Protein AF-A0AAE1LIA2-F1 (afdb_monomer_lite)

Foldseek 3Di:
DDDPPPCPVVLVVVVVVVVVLLVVLQVLLVVCQVVVVVVVCCVVVVVVVVLVVCLVPVPCLVVSVVVVVVCLVPPQVVLLVVLVVQLVVLVVLLVPLVPDPLVVDDPVVNVSSVVSNVVSPDPGRGNQYPPLGGRHVVSSVVVVVVVVVVSVVSVVVSVD

Sequence (160 aa):
MASTHKYGGSLEKWALPQSKLIAASLLMRNLFYYELPQVLISTIIVPLFAMEDVVVNGSQADRFSLTIVIWIIIGLIPVCEYGESMVGQRRGLQTAMYFGPWLEEPVRMQRGRLCFALASYGKRGYLSGPILGVFCRRTLGNIVLQWFKFLQALLNIQER

Secondary structure (DSSP, 8-state):
---TTTTHHHHHHHHHHHHHHHHHHHHHHHHHHHHHHHHHHHHHHHHHHHHHHHHHHSSSHHHHHHHHHHHIIIIIHHHHHHHHHHHHHHHHHHHHHHTS-TTTS-HHHHHHHHHHHHHHHSS-SS-EETTTEE-SHHHHHHHHHHHHHHHHHHHHHHT-

Structure (mmCIF, N/CA/C/O backbone):
data_AF-A0AAE1LIA2-F1
#
_entry.id   AF-A0AAE1LIA2-F1
#
loop_
_atom_site.group_PDB
_atom_site.id
_atom_site.type_symbol
_atom_site.label_atom_id
_atom_site.label_alt_id
_atom_site.label_comp_id
_atom_site.label_asym_id
_atom_site.label_entity_id
_atom_site.label_seq_id
_atom_site.pdbx_PDB_ins_code
_atom_site.Cartn_x
_atom_site.Cartn_y
_atom_site.Cartn_z
_atom_site.occupancy
_atom_site.B_iso_or_equiv
_atom_site.auth_seq_id
_atom_site.auth_comp_id
_atom_site.auth_asym_id
_atom_site.auth_atom_id
_atom_site.pdbx_PDB_model_num
ATOM 1 N N . MET A 1 1 ? 23.613 -1.456 -42.687 1.00 48.12 1 MET A N 1
ATOM 2 C CA . MET A 1 1 ? 22.926 -0.372 -41.947 1.00 48.12 1 MET A CA 1
ATOM 3 C C . MET A 1 1 ? 21.440 -0.375 -42.305 1.00 48.12 1 MET A C 1
ATOM 5 O O . MET A 1 1 ? 21.045 0.352 -43.200 1.00 48.12 1 MET A O 1
ATOM 9 N N . ALA A 1 2 ? 20.624 -1.229 -41.679 1.00 48.00 2 ALA A N 1
ATOM 10 C CA . ALA A 1 2 ? 19.164 -1.228 -41.859 1.00 48.00 2 ALA A CA 1
ATOM 11 C C . ALA A 1 2 ? 18.492 -2.120 -40.796 1.00 48.00 2 ALA A C 1
ATOM 13 O O . ALA A 1 2 ? 18.321 -3.309 -41.029 1.00 48.00 2 ALA A O 1
ATOM 14 N N . SER A 1 3 ? 18.132 -1.583 -39.621 1.00 45.19 3 SER A N 1
ATOM 15 C CA . SER A 1 3 ? 17.123 -2.226 -38.741 1.00 45.19 3 SER A CA 1
ATOM 16 C C . SER A 1 3 ? 16.562 -1.341 -37.611 1.00 45.19 3 SER A C 1
ATOM 18 O O . SER A 1 3 ? 15.818 -1.824 -36.761 1.00 45.19 3 SER A O 1
ATOM 20 N N . THR A 1 4 ? 16.839 -0.035 -37.576 1.00 50.72 4 THR A N 1
ATOM 21 C CA . THR A 1 4 ? 16.405 0.831 -36.459 1.00 50.72 4 THR A CA 1
ATOM 22 C C . THR A 1 4 ? 14.904 1.151 -36.454 1.00 50.72 4 THR A C 1
ATOM 24 O O . THR A 1 4 ? 14.380 1.583 -35.428 1.00 50.72 4 THR A O 1
ATOM 27 N N . HIS A 1 5 ? 14.176 0.893 -37.547 1.00 48.88 5 HIS A N 1
ATOM 28 C CA . HIS A 1 5 ? 12.755 1.249 -37.662 1.00 48.88 5 HIS A CA 1
ATOM 29 C C . HIS A 1 5 ? 11.769 0.255 -37.024 1.00 48.88 5 HIS A C 1
ATOM 31 O O . HIS A 1 5 ? 10.652 0.652 -36.703 1.00 48.88 5 HIS A O 1
ATOM 37 N N . LYS A 1 6 ? 12.145 -1.011 -36.780 1.00 51.75 6 LYS A N 1
ATOM 38 C CA . LYS A 1 6 ? 11.203 -2.011 -36.227 1.00 51.75 6 LYS A CA 1
ATOM 39 C C . LYS A 1 6 ? 10.963 -1.886 -34.717 1.00 51.75 6 LYS A C 1
ATOM 41 O O . LYS A 1 6 ? 9.928 -2.330 -34.230 1.00 51.75 6 LYS A O 1
ATOM 46 N N . TYR A 1 7 ? 11.875 -1.256 -33.979 1.00 50.62 7 TYR A N 1
ATOM 47 C CA . TYR A 1 7 ? 11.830 -1.232 -32.511 1.00 50.62 7 TYR A CA 1
ATOM 48 C C . TYR A 1 7 ? 11.165 0.018 -31.915 1.00 50.62 7 TYR A C 1
ATOM 50 O O . TYR A 1 7 ? 10.705 -0.025 -30.773 1.00 50.62 7 TYR A O 1
ATOM 58 N N . GLY A 1 8 ? 11.053 1.115 -32.678 1.00 51.19 8 GLY A N 1
ATOM 59 C CA . GLY A 1 8 ? 10.431 2.364 -32.210 1.00 51.19 8 GLY A CA 1
ATOM 60 C C . GLY A 1 8 ? 8.969 2.188 -31.786 1.00 51.19 8 GLY A C 1
ATOM 61 O O . GLY A 1 8 ? 8.568 2.680 -30.735 1.00 51.19 8 GLY A O 1
ATOM 62 N N . GLY A 1 9 ? 8.211 1.378 -32.531 1.00 58.25 9 GLY A N 1
ATOM 63 C CA . GLY A 1 9 ? 6.798 1.124 -32.243 1.00 58.25 9 GLY A CA 1
ATOM 64 C C . GLY A 1 9 ? 6.536 0.230 -31.028 1.00 58.25 9 GLY A C 1
ATOM 65 O O . GLY A 1 9 ? 5.401 0.166 -30.576 1.00 58.25 9 GLY A O 1
ATOM 66 N N . SER A 1 10 ? 7.537 -0.474 -30.486 1.00 68.25 10 SER A N 1
ATOM 67 C CA . SER A 1 10 ? 7.349 -1.296 -29.280 1.00 68.25 10 SER A CA 1
ATOM 68 C C . SER A 1 10 ? 7.348 -0.428 -28.023 1.00 68.25 10 SER A C 1
ATOM 70 O O . SER A 1 10 ? 6.469 -0.546 -27.179 1.00 68.25 10 SER A O 1
ATOM 72 N N . LEU A 1 11 ? 8.284 0.516 -27.919 1.00 69.19 11 LEU A N 1
ATOM 73 C CA . LEU A 1 11 ? 8.470 1.303 -26.700 1.00 69.19 11 LEU A CA 1
ATOM 74 C C . LEU A 1 11 ? 7.349 2.331 -26.490 1.00 69.19 11 LEU A C 1
ATOM 76 O O . LEU A 1 11 ? 6.874 2.509 -25.371 1.00 69.19 11 LEU A O 1
ATOM 80 N N . GLU A 1 12 ? 6.866 2.943 -27.572 1.00 71.56 12 GLU A N 1
ATOM 81 C CA . GLU A 1 12 ? 5.716 3.858 -27.544 1.00 71.56 12 GLU A CA 1
ATOM 82 C C . GLU A 1 12 ? 4.419 3.149 -27.126 1.00 71.56 12 GLU A C 1
ATOM 84 O O . GLU A 1 12 ? 3.618 3.721 -26.382 1.00 71.56 12 GLU A O 1
ATOM 89 N N . LYS A 1 13 ? 4.251 1.872 -27.505 1.00 80.19 13 LYS A N 1
ATOM 90 C CA . LYS A 1 13 ? 3.110 1.047 -27.073 1.00 80.19 13 LYS A CA 1
ATOM 91 C C . LYS A 1 13 ? 3.076 0.828 -25.561 1.00 80.19 13 LYS A C 1
ATOM 93 O O . LYS A 1 13 ? 1.987 0.746 -25.006 1.00 80.19 13 LYS A O 1
ATOM 98 N N . TRP A 1 14 ? 4.231 0.762 -24.897 1.00 75.50 14 TRP A N 1
ATOM 99 C CA . TRP A 1 14 ? 4.321 0.564 -23.442 1.00 75.50 14 TRP A CA 1
ATOM 100 C C . TRP A 1 14 ? 4.394 1.875 -22.654 1.00 75.50 14 TRP A C 1
ATOM 102 O O . TRP A 1 14 ? 3.940 1.937 -21.510 1.00 75.50 14 TRP A O 1
ATOM 112 N N . ALA A 1 15 ? 4.885 2.950 -23.275 1.00 77.75 15 ALA A N 1
ATOM 113 C CA . ALA A 1 15 ? 4.980 4.261 -22.644 1.00 77.75 15 ALA A CA 1
ATOM 114 C C . ALA A 1 15 ? 3.607 4.847 -22.284 1.00 77.75 15 ALA A C 1
ATOM 116 O O . ALA A 1 15 ? 3.445 5.390 -21.190 1.00 77.75 15 ALA A O 1
ATOM 117 N N . LEU A 1 16 ? 2.613 4.716 -23.170 1.00 82.19 16 LEU A N 1
ATOM 118 C CA . LEU A 1 16 ? 1.278 5.283 -22.957 1.00 82.19 16 LEU A CA 1
ATOM 119 C C . LEU A 1 16 ? 0.497 4.587 -21.816 1.00 82.19 16 LEU A C 1
ATOM 121 O O . LEU A 1 16 ? -0.051 5.288 -20.964 1.00 82.19 16 LEU A O 1
ATOM 125 N N . PRO A 1 17 ? 0.441 3.243 -21.720 1.00 81.50 17 PRO A N 1
ATOM 126 C CA . PRO A 1 17 ? -0.148 2.574 -20.560 1.00 81.50 17 PRO A CA 1
ATOM 127 C C . PRO A 1 17 ? 0.579 2.906 -19.258 1.00 81.50 17 PRO A C 1
ATOM 129 O O . PRO A 1 17 ? -0.065 3.153 -18.241 1.00 81.50 17 PRO A O 1
ATOM 132 N N . GLN A 1 18 ? 1.913 2.960 -19.281 1.00 78.56 18 GLN A N 1
ATOM 133 C CA . GLN A 1 18 ? 2.693 3.223 -18.078 1.00 78.56 18 GLN A CA 1
ATOM 134 C C . GLN A 1 18 ? 2.516 4.659 -17.573 1.00 78.56 18 GLN A C 1
ATOM 136 O O . GLN A 1 18 ? 2.396 4.864 -16.366 1.00 78.56 18 GLN A O 1
ATOM 141 N N . SER A 1 19 ? 2.425 5.649 -18.466 1.00 80.38 19 SER A N 1
ATOM 142 C CA . SER A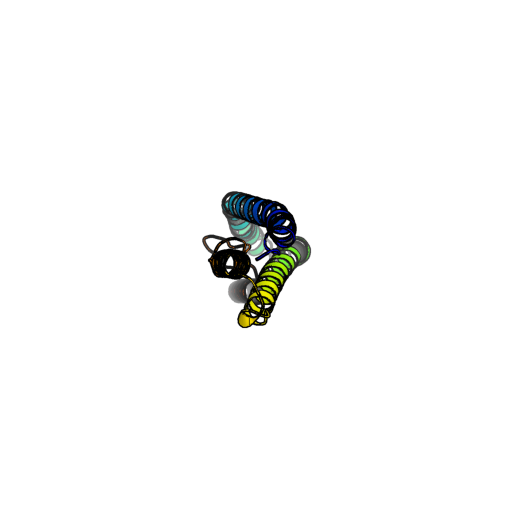 1 19 ? 2.128 7.030 -18.076 1.00 80.38 19 SER A CA 1
ATOM 143 C C . SER A 1 19 ? 0.723 7.163 -17.482 1.00 80.38 19 SER A C 1
ATOM 145 O O . SER A 1 19 ? 0.570 7.794 -16.435 1.00 80.38 19 SER A O 1
ATOM 147 N N . LYS A 1 20 ? -0.284 6.496 -18.069 1.00 82.81 20 LYS A N 1
ATOM 148 C CA . LYS A 1 20 ? -1.648 6.429 -17.517 1.00 82.81 20 LYS A CA 1
ATOM 149 C C . LYS A 1 20 ? -1.677 5.771 -16.140 1.00 82.81 20 LYS A C 1
ATOM 151 O O . LYS A 1 20 ? -2.327 6.288 -15.239 1.00 82.81 20 LYS A O 1
ATOM 156 N N . LEU A 1 21 ? -0.949 4.671 -15.954 1.00 77.81 21 LEU A N 1
ATOM 157 C CA . LEU A 1 21 ? -0.891 3.953 -14.680 1.00 77.81 21 LEU A CA 1
ATOM 158 C C . LEU A 1 21 ? -0.193 4.790 -13.601 1.00 77.81 21 LEU A C 1
ATOM 160 O O . LEU A 1 21 ? -0.667 4.865 -12.470 1.00 77.81 21 LEU A O 1
ATOM 164 N N . ILE A 1 22 ? 0.883 5.498 -13.958 1.00 78.56 22 ILE A N 1
ATOM 165 C CA . ILE A 1 22 ? 1.541 6.455 -13.062 1.00 78.56 22 ILE A CA 1
ATOM 166 C C . ILE A 1 22 ? 0.575 7.585 -12.690 1.00 78.56 22 ILE A C 1
ATOM 168 O O . ILE A 1 22 ? 0.423 7.868 -11.502 1.00 78.56 22 ILE A O 1
ATOM 172 N N . ALA A 1 23 ? -0.111 8.189 -13.662 1.00 81.31 23 ALA A N 1
ATOM 173 C CA . ALA A 1 23 ? -1.076 9.258 -13.419 1.00 81.31 23 ALA A CA 1
ATOM 174 C C . ALA A 1 23 ? -2.235 8.795 -12.520 1.00 81.31 23 ALA A C 1
ATOM 176 O O . ALA A 1 23 ? -2.531 9.452 -11.525 1.00 81.31 23 ALA A O 1
ATOM 177 N N . ALA A 1 24 ? -2.822 7.628 -12.799 1.00 80.00 24 ALA A N 1
ATOM 178 C CA . ALA A 1 24 ? -3.877 7.032 -11.982 1.00 80.00 24 ALA A CA 1
ATOM 179 C C . ALA A 1 24 ? -3.396 6.744 -10.553 1.00 80.00 24 ALA A C 1
ATOM 181 O O . ALA A 1 24 ? -4.095 7.042 -9.591 1.00 80.00 24 ALA A O 1
ATOM 182 N N . SER A 1 25 ? -2.172 6.236 -10.399 1.00 76.62 25 SER A N 1
ATOM 183 C CA . SER A 1 25 ? -1.594 5.961 -9.082 1.00 76.62 25 SER A CA 1
ATOM 184 C C . SER A 1 25 ? -1.320 7.237 -8.274 1.00 76.62 25 SER A C 1
ATOM 186 O O . SER A 1 25 ? -1.475 7.242 -7.055 1.00 76.62 25 SER A O 1
ATOM 188 N N . LEU A 1 26 ? -0.952 8.337 -8.941 1.00 79.50 26 LEU A N 1
ATOM 189 C CA . LEU A 1 26 ? -0.798 9.647 -8.308 1.00 79.50 26 LEU A CA 1
ATOM 190 C C . LEU A 1 26 ? -2.154 10.227 -7.904 1.00 79.50 26 LEU A C 1
ATOM 192 O O . LEU A 1 26 ? -2.274 10.765 -6.808 1.00 79.50 26 LEU A O 1
ATOM 196 N N . LEU A 1 27 ? -3.170 10.074 -8.755 1.00 82.44 27 LEU A N 1
ATOM 197 C CA . LEU A 1 27 ? -4.532 10.509 -8.466 1.00 82.44 27 LEU A CA 1
ATOM 198 C C . LEU A 1 27 ? -5.102 9.733 -7.273 1.00 82.44 27 LEU A C 1
ATOM 200 O O . LEU A 1 27 ? -5.540 10.355 -6.312 1.00 82.44 27 LEU A O 1
ATOM 204 N N . MET A 1 28 ? -5.001 8.399 -7.273 1.00 76.19 28 MET A N 1
ATOM 205 C CA . MET A 1 28 ? -5.382 7.566 -6.126 1.00 76.19 28 MET A CA 1
ATOM 206 C C . MET A 1 28 ? -4.637 7.978 -4.863 1.00 76.19 28 MET A C 1
ATOM 208 O O . MET A 1 28 ? -5.259 8.140 -3.821 1.00 76.19 28 MET A O 1
ATOM 212 N N . ARG A 1 29 ? -3.320 8.202 -4.939 1.00 76.25 29 ARG A N 1
ATOM 213 C CA . ARG A 1 29 ? -2.550 8.669 -3.783 1.00 76.25 29 ARG A CA 1
ATOM 214 C C . ARG A 1 29 ? -3.073 10.005 -3.256 1.00 76.25 29 ARG A C 1
ATOM 216 O O . ARG A 1 29 ? -3.158 10.165 -2.046 1.00 76.25 29 ARG A O 1
ATOM 223 N N . ASN A 1 30 ? -3.407 10.946 -4.135 1.00 79.81 30 ASN A N 1
ATOM 224 C CA . ASN A 1 30 ? -3.936 12.248 -3.736 1.00 79.81 30 ASN A CA 1
ATOM 225 C C . ASN A 1 30 ? -5.337 12.125 -3.129 1.00 79.81 30 ASN A C 1
ATOM 227 O O . ASN A 1 30 ? -5.576 12.714 -2.084 1.00 79.81 30 ASN A O 1
ATOM 231 N N . LEU A 1 31 ? -6.227 11.319 -3.715 1.00 78.94 31 LEU A N 1
ATOM 232 C CA . LEU A 1 31 ? -7.539 11.031 -3.127 1.00 78.94 31 LEU A CA 1
ATOM 233 C C . LEU A 1 31 ? -7.384 10.425 -1.735 1.00 78.94 31 LEU A C 1
ATOM 235 O O . LEU A 1 31 ? -7.920 10.956 -0.772 1.00 78.94 31 LEU A O 1
ATOM 239 N N . PHE A 1 32 ? -6.555 9.390 -1.599 1.00 74.31 32 PHE A N 1
ATOM 240 C CA . PHE A 1 32 ? -6.264 8.808 -0.295 1.00 74.31 32 PHE A CA 1
ATOM 241 C C . PHE A 1 32 ? -5.635 9.813 0.661 1.00 74.31 32 PHE A C 1
ATOM 243 O O . PHE A 1 32 ? -5.899 9.719 1.844 1.00 74.31 32 PHE A O 1
ATOM 250 N N . TYR A 1 33 ? -4.839 10.775 0.195 1.00 75.19 33 TYR A N 1
ATOM 251 C CA . TYR A 1 33 ? -4.262 11.814 1.047 1.00 75.19 33 TYR A CA 1
ATOM 252 C C . TYR A 1 33 ? -5.325 12.746 1.650 1.00 75.19 33 TYR A C 1
ATOM 254 O O . TYR A 1 33 ? -5.172 13.151 2.799 1.00 75.19 33 TYR A O 1
ATOM 262 N N . TYR A 1 34 ? -6.385 13.069 0.903 1.00 76.88 34 TYR A N 1
ATOM 263 C CA . TYR A 1 34 ? -7.484 13.921 1.377 1.00 76.88 34 TYR A CA 1
ATOM 264 C C . TYR A 1 34 ? -8.530 13.156 2.191 1.00 76.88 34 TYR A C 1
ATOM 266 O O . TYR A 1 34 ? -9.013 13.671 3.196 1.00 76.88 34 TYR A O 1
ATOM 274 N N . GLU A 1 35 ? -8.826 11.917 1.804 1.00 74.06 35 GLU A N 1
ATOM 275 C CA . GLU A 1 35 ? -9.841 11.081 2.455 1.00 74.06 35 GLU A CA 1
ATOM 276 C C . GLU A 1 35 ? -9.306 10.400 3.727 1.00 74.06 35 GLU A C 1
ATOM 278 O O . GLU A 1 35 ? -10.052 10.168 4.677 1.00 74.06 35 GLU A O 1
ATOM 283 N N . LEU A 1 36 ? -7.995 10.114 3.808 1.00 72.19 36 LEU A N 1
ATOM 284 C CA . LEU A 1 36 ? -7.393 9.479 4.991 1.00 72.19 36 LEU A CA 1
ATOM 285 C C . LEU A 1 36 ? -7.610 10.248 6.284 1.00 72.19 36 LEU A C 1
ATOM 287 O O . LEU A 1 36 ? -7.919 9.599 7.274 1.00 72.19 36 LEU A O 1
ATOM 291 N N . PRO A 1 37 ? -7.393 11.573 6.337 1.00 70.62 37 PRO A N 1
ATOM 292 C CA . PRO A 1 37 ? -7.661 12.347 7.535 1.00 70.62 37 PRO A CA 1
ATOM 293 C C . PRO A 1 37 ? -9.110 12.205 7.987 1.00 70.62 37 PRO A C 1
ATOM 295 O O . PRO A 1 37 ? -9.331 11.972 9.165 1.00 70.62 37 PRO A O 1
ATOM 298 N N . GLN A 1 38 ? -10.084 12.264 7.075 1.00 71.50 38 GLN A N 1
ATOM 299 C CA . GLN A 1 38 ? -11.496 12.070 7.416 1.00 71.50 38 GLN A CA 1
ATOM 300 C C . GLN A 1 38 ? -11.767 10.664 7.947 1.00 71.50 38 GLN A C 1
ATOM 302 O O . GLN A 1 38 ? -12.413 10.511 8.982 1.00 71.50 38 GLN A O 1
ATOM 307 N N . VAL A 1 39 ? -11.208 9.647 7.294 1.00 67.94 39 VAL A N 1
ATOM 308 C CA . VAL A 1 39 ? -11.298 8.260 7.750 1.00 67.94 39 VAL A CA 1
ATOM 309 C C . VAL A 1 39 ? -10.648 8.095 9.126 1.00 67.94 39 VAL A C 1
ATOM 311 O O . VAL A 1 39 ? -11.281 7.564 10.030 1.00 67.94 39 VAL A O 1
ATOM 314 N N . LEU A 1 40 ? -9.439 8.618 9.330 1.00 68.56 40 LEU A N 1
ATOM 315 C CA . LEU A 1 40 ? -8.710 8.545 10.597 1.00 68.56 40 LEU A CA 1
ATOM 316 C C . LEU A 1 40 ? -9.445 9.271 11.721 1.00 68.56 40 LEU A C 1
ATOM 318 O O . LEU A 1 40 ? -9.588 8.729 12.814 1.00 68.56 40 LEU A O 1
ATOM 322 N N . ILE A 1 41 ? -9.948 10.471 11.438 1.00 70.31 41 ILE A N 1
ATOM 323 C CA . ILE A 1 41 ? -10.764 11.253 12.359 1.00 70.31 41 ILE A CA 1
ATOM 324 C C . ILE A 1 41 ? -12.012 10.457 12.722 1.00 70.31 41 ILE A C 1
ATOM 326 O O . ILE A 1 41 ? -12.280 10.296 13.905 1.00 70.31 41 ILE A O 1
ATOM 330 N N . SER A 1 42 ? -12.722 9.870 11.755 1.00 68.44 42 SER A N 1
ATOM 331 C CA . SER A 1 42 ? -13.879 9.022 12.056 1.00 68.44 42 SER A CA 1
ATOM 332 C C . SER A 1 42 ? -13.492 7.801 12.902 1.00 68.44 42 SER A C 1
ATOM 334 O O . SER A 1 42 ? -14.171 7.499 13.874 1.00 68.44 42 SER A O 1
ATOM 336 N N . THR A 1 43 ? -12.342 7.172 12.645 1.00 64.88 43 THR A N 1
ATOM 337 C CA . THR A 1 43 ? -11.845 6.039 13.442 1.00 64.88 43 THR A CA 1
ATOM 338 C C . THR A 1 43 ? -11.261 6.422 14.798 1.00 64.88 43 THR A C 1
ATOM 340 O O . THR A 1 43 ? -10.941 5.525 15.558 1.00 64.88 43 THR A O 1
ATOM 343 N N . ILE A 1 44 ? -11.086 7.704 15.124 1.00 66.38 44 ILE A N 1
ATOM 344 C CA . ILE A 1 44 ? -10.660 8.154 16.462 1.00 66.38 44 ILE A CA 1
ATOM 345 C C . ILE A 1 44 ? -11.864 8.705 17.220 1.00 66.38 44 ILE A C 1
ATOM 347 O O . ILE A 1 44 ? -12.118 8.318 18.356 1.00 66.38 44 ILE A O 1
ATOM 351 N N . ILE A 1 45 ? -12.631 9.574 16.565 1.00 68.12 45 ILE A N 1
ATOM 352 C CA . ILE A 1 45 ? -13.791 10.257 17.127 1.00 68.12 45 ILE A CA 1
ATOM 353 C C . ILE A 1 45 ? -14.926 9.273 17.418 1.00 68.12 45 ILE A C 1
ATOM 355 O O . ILE A 1 45 ? -15.500 9.342 18.499 1.00 68.12 45 ILE A O 1
ATOM 359 N N . VAL A 1 46 ? -15.232 8.336 16.510 1.00 67.94 46 VAL A N 1
ATOM 360 C CA . VAL A 1 46 ? -16.290 7.339 16.756 1.00 67.94 46 VAL A CA 1
ATOM 361 C C . VAL A 1 46 ? -15.932 6.453 17.955 1.00 67.94 46 VAL A C 1
ATOM 363 O O . VAL A 1 46 ? -16.787 6.289 18.819 1.00 67.94 46 VAL A O 1
ATOM 366 N N . PRO A 1 47 ? -14.685 5.960 18.102 1.00 66.38 47 PRO A N 1
ATOM 367 C CA . PRO A 1 47 ? -14.249 5.327 19.343 1.00 66.38 47 PRO A CA 1
ATOM 368 C C . PRO A 1 47 ? -14.301 6.181 20.588 1.00 66.38 47 PRO A C 1
ATOM 370 O O . PRO A 1 47 ? -14.659 5.655 21.630 1.00 66.38 47 PRO A O 1
ATOM 373 N N . LEU A 1 48 ? -13.943 7.459 20.503 1.00 67.00 48 LEU A N 1
ATOM 374 C CA . LEU A 1 48 ? -13.986 8.366 21.647 1.00 67.00 48 LEU A CA 1
ATOM 375 C C . LEU A 1 48 ? -15.420 8.592 22.136 1.00 67.00 48 LEU A C 1
ATOM 377 O O . LEU A 1 48 ? -15.666 8.459 23.330 1.00 67.00 48 LEU A O 1
ATOM 381 N N . PHE A 1 49 ? -16.363 8.849 21.225 1.00 66.81 49 PHE A N 1
ATOM 382 C CA . PHE A 1 49 ? -17.782 8.970 21.571 1.00 66.81 49 PHE A CA 1
ATOM 383 C C . PHE A 1 49 ? -18.373 7.645 22.053 1.00 66.81 49 PHE A C 1
ATOM 385 O O . PHE A 1 49 ? -19.116 7.615 23.026 1.00 66.81 49 PHE A O 1
ATOM 392 N N . ALA A 1 50 ? -17.997 6.527 21.433 1.00 64.00 50 ALA A N 1
ATOM 393 C CA . ALA A 1 50 ? -18.417 5.219 21.918 1.00 64.00 50 ALA A CA 1
ATOM 394 C C . ALA A 1 50 ? -17.808 4.883 23.288 1.00 64.00 50 ALA A C 1
ATOM 396 O O . ALA A 1 50 ? -18.428 4.157 24.055 1.00 64.00 50 ALA A O 1
ATOM 397 N N . MET A 1 51 ? -16.620 5.399 23.621 1.00 65.19 51 MET A N 1
ATOM 398 C CA . MET A 1 51 ? -16.005 5.194 24.933 1.00 65.19 51 MET A CA 1
ATOM 399 C C . MET A 1 51 ? -16.847 5.827 26.043 1.00 65.19 51 MET A C 1
ATOM 401 O O . MET A 1 51 ? -17.002 5.214 27.092 1.00 65.19 51 MET A O 1
ATOM 405 N N . GLU A 1 52 ? -17.422 7.008 25.801 1.00 65.88 52 GLU A N 1
ATOM 406 C CA . GLU A 1 52 ? -18.362 7.654 26.723 1.00 65.88 52 GLU A CA 1
ATOM 407 C C . GLU A 1 52 ? -19.570 6.744 26.988 1.00 65.88 52 GLU A C 1
ATOM 409 O O . GLU A 1 52 ? -19.867 6.423 28.138 1.00 65.88 52 GLU A O 1
ATOM 414 N N . ASP A 1 53 ? -20.185 6.212 25.929 1.00 64.12 53 ASP A N 1
ATOM 415 C CA . ASP A 1 53 ? -21.317 5.286 26.048 1.00 64.12 53 ASP A CA 1
ATOM 416 C C . ASP A 1 53 ? -20.945 3.955 26.719 1.00 64.12 53 ASP A C 1
ATOM 418 O O . ASP A 1 53 ? -21.742 3.389 27.470 1.00 64.12 53 ASP A O 1
ATOM 422 N N . VAL A 1 54 ? -19.744 3.430 26.467 1.00 64.44 54 VAL A N 1
ATOM 423 C CA . VAL A 1 54 ? -19.264 2.168 27.048 1.00 64.44 54 VAL A CA 1
ATOM 424 C C . VAL A 1 54 ? -18.933 2.325 28.529 1.00 64.44 54 VAL A C 1
ATOM 426 O O . VAL A 1 54 ? -19.322 1.467 29.319 1.00 64.44 54 VAL A O 1
ATOM 429 N N . VAL A 1 55 ? -18.269 3.416 28.917 1.00 65.88 55 VAL A N 1
ATOM 430 C CA . VAL A 1 55 ? -17.955 3.716 30.321 1.00 65.88 55 VAL A CA 1
ATOM 431 C C . VAL A 1 55 ? -19.237 3.946 31.122 1.00 65.88 55 VAL A C 1
ATOM 433 O O . VAL A 1 55 ? -19.323 3.512 32.267 1.00 65.88 55 VAL A O 1
ATOM 436 N N . VAL A 1 56 ? -20.253 4.573 30.521 1.00 67.25 56 VAL A N 1
ATOM 437 C CA . VAL A 1 56 ? -21.523 4.859 31.202 1.00 67.25 56 VAL A CA 1
ATOM 438 C C . VAL A 1 56 ? -22.454 3.640 31.248 1.00 67.25 56 VAL A C 1
ATOM 440 O O . VAL A 1 56 ? -23.104 3.424 32.269 1.00 67.25 56 VAL A O 1
ATOM 443 N N . ASN A 1 57 ? -22.532 2.826 30.186 1.00 66.75 57 ASN A N 1
ATOM 444 C CA . ASN A 1 57 ? -23.553 1.771 30.070 1.00 66.75 57 ASN A CA 1
ATOM 445 C C . ASN A 1 57 ? -23.038 0.323 30.102 1.00 66.75 57 ASN A C 1
ATOM 447 O O . ASN A 1 57 ? -23.878 -0.580 30.115 1.00 66.75 57 ASN A O 1
ATOM 451 N N . GLY A 1 58 ? -21.719 0.076 30.099 1.00 62.22 58 GLY A N 1
ATOM 452 C CA . GLY A 1 58 ? -21.033 -1.217 30.321 1.00 62.22 58 GLY A CA 1
ATOM 453 C C . GLY A 1 58 ? -21.315 -2.363 29.328 1.00 62.22 58 GLY A C 1
ATOM 454 O O . GLY A 1 58 ? -20.442 -3.174 29.047 1.00 62.22 58 GLY A O 1
ATOM 455 N N . SER A 1 59 ? -22.516 -2.423 28.754 1.00 63.72 59 SER A N 1
ATOM 456 C CA . SER A 1 59 ? -23.057 -3.483 27.894 1.00 63.72 59 SER A CA 1
ATOM 457 C C . SER A 1 59 ? -22.910 -3.194 26.396 1.00 63.72 59 SER A C 1
ATOM 459 O O . SER A 1 59 ? -23.198 -4.048 25.561 1.00 63.72 59 SER A O 1
ATOM 461 N N . GLN A 1 60 ? -22.465 -1.989 26.029 1.00 67.69 60 GLN A N 1
ATOM 462 C CA . GLN A 1 60 ? -22.346 -1.556 24.630 1.00 67.69 60 GLN A CA 1
ATOM 463 C C . GLN A 1 60 ? -20.948 -1.806 24.032 1.00 67.69 60 GLN A C 1
ATOM 465 O O . GLN A 1 60 ? -20.769 -1.654 22.821 1.00 67.69 60 GLN A O 1
ATOM 470 N N . ALA A 1 61 ? -19.973 -2.243 24.843 1.00 67.44 61 ALA A N 1
ATOM 471 C CA . ALA A 1 61 ? -18.593 -2.496 24.409 1.00 67.44 61 ALA A CA 1
ATOM 472 C C . ALA A 1 61 ? -18.519 -3.540 23.283 1.00 67.44 61 ALA A C 1
ATOM 474 O O . ALA A 1 61 ? -17.793 -3.364 22.299 1.00 67.44 61 ALA A O 1
ATOM 475 N N . ASP A 1 62 ? -19.342 -4.585 23.380 1.00 71.19 62 ASP A N 1
ATOM 476 C CA . ASP A 1 62 ? -19.395 -5.663 22.394 1.00 71.19 62 ASP A CA 1
ATOM 477 C C . ASP A 1 62 ? -19.873 -5.161 21.028 1.00 71.19 62 ASP A C 1
ATOM 479 O O . ASP A 1 62 ? -19.244 -5.433 20.006 1.00 71.19 62 ASP A O 1
ATOM 483 N N . ARG A 1 63 ? -20.940 -4.353 20.989 1.00 73.50 63 ARG A N 1
ATOM 484 C CA . ARG A 1 63 ? -21.474 -3.787 19.734 1.00 73.50 63 ARG A CA 1
ATOM 485 C C . ARG A 1 63 ? -20.468 -2.869 19.054 1.00 73.50 63 ARG A C 1
ATOM 487 O O . ARG A 1 63 ? -20.325 -2.879 17.829 1.00 73.50 63 ARG A O 1
ATOM 494 N N . PHE A 1 64 ? -19.763 -2.091 19.859 1.00 72.69 64 PHE A N 1
ATOM 495 C CA . PHE A 1 64 ? -18.730 -1.193 19.389 1.00 72.69 64 PHE A CA 1
ATOM 496 C C . PHE A 1 64 ? -17.538 -1.954 18.789 1.00 72.69 64 PHE A C 1
ATOM 498 O O . PHE A 1 64 ? -17.139 -1.680 17.653 1.00 72.69 64 PHE A O 1
ATOM 505 N N . SER A 1 65 ? -17.027 -2.969 19.496 1.00 73.88 65 SER A N 1
ATOM 506 C CA . SER A 1 65 ? -15.936 -3.808 18.989 1.00 73.88 65 SER A CA 1
ATOM 507 C C . SER A 1 65 ? -16.317 -4.522 17.686 1.00 73.88 65 SER A C 1
ATOM 509 O O . SER A 1 65 ? -15.540 -4.496 16.730 1.00 73.88 65 SER A O 1
ATOM 511 N N . LEU A 1 66 ? -17.542 -5.056 17.591 1.00 79.94 66 LEU A N 1
ATOM 512 C CA . LEU A 1 66 ? -18.065 -5.686 16.378 1.00 79.94 66 LEU A CA 1
ATOM 513 C C . LEU A 1 66 ? -18.108 -4.713 15.198 1.00 79.94 66 LEU A C 1
ATOM 515 O O . LEU A 1 66 ? -17.673 -5.058 14.100 1.00 79.94 66 LEU A O 1
ATOM 519 N N . THR A 1 67 ? -18.577 -3.484 15.419 1.00 79.56 67 THR A N 1
ATOM 520 C CA . THR A 1 67 ? -18.681 -2.472 14.356 1.00 79.56 67 THR A CA 1
ATOM 521 C C . THR A 1 67 ? -17.307 -2.123 13.781 1.00 79.56 67 THR A C 1
ATOM 523 O O . THR A 1 67 ? -17.138 -2.041 12.563 1.00 79.56 67 THR A O 1
ATOM 526 N N . ILE A 1 68 ? -16.295 -1.982 14.638 1.00 77.56 68 ILE A N 1
ATOM 527 C CA . ILE A 1 68 ? -14.929 -1.671 14.198 1.00 77.56 68 ILE A CA 1
ATOM 528 C C . ILE A 1 68 ? -14.278 -2.855 13.500 1.00 77.56 68 ILE A C 1
ATOM 530 O O . ILE A 1 68 ? -13.605 -2.667 12.489 1.00 77.56 68 ILE A O 1
ATOM 534 N N . VAL A 1 69 ? -14.505 -4.077 13.982 1.00 81.06 69 VAL A N 1
ATOM 535 C CA . VAL A 1 69 ? -14.024 -5.287 13.307 1.00 81.06 69 VAL A CA 1
ATOM 536 C C . VAL A 1 69 ? -14.599 -5.376 11.893 1.00 81.06 69 VAL A C 1
ATOM 538 O O . VAL A 1 69 ? -13.843 -5.587 10.946 1.00 81.06 69 VAL A O 1
ATOM 541 N N . ILE A 1 70 ? -15.903 -5.137 11.723 1.00 82.94 70 ILE A N 1
ATOM 542 C CA . ILE A 1 70 ? -16.549 -5.098 10.402 1.00 82.94 70 ILE A CA 1
ATOM 543 C C . ILE A 1 70 ? -15.899 -4.027 9.519 1.00 82.94 70 ILE A C 1
ATOM 545 O O . ILE A 1 70 ? -15.580 -4.294 8.360 1.00 82.94 70 ILE A O 1
ATOM 549 N N . TRP A 1 71 ? -15.642 -2.837 10.064 1.00 81.62 71 TRP A N 1
ATOM 550 C CA . TRP A 1 71 ? -15.005 -1.748 9.325 1.00 81.62 71 TRP A CA 1
ATOM 551 C C . TRP A 1 71 ? -13.567 -2.079 8.895 1.00 81.62 71 TRP A C 1
ATOM 553 O O . TRP A 1 71 ? -13.190 -1.835 7.748 1.00 81.62 71 TRP A O 1
ATOM 563 N N . ILE A 1 72 ? -12.772 -2.697 9.774 1.00 81.94 72 ILE A N 1
ATOM 564 C CA . ILE A 1 72 ? -11.418 -3.163 9.449 1.00 81.94 72 ILE A CA 1
ATOM 565 C C . ILE A 1 72 ? -11.478 -4.207 8.329 1.00 81.94 72 ILE A C 1
ATOM 567 O O . ILE A 1 72 ? -10.719 -4.101 7.365 1.00 81.94 72 ILE A O 1
ATOM 571 N N . ILE A 1 73 ? -12.388 -5.182 8.427 1.00 83.69 73 ILE A N 1
ATOM 572 C CA . ILE A 1 73 ? -12.509 -6.272 7.452 1.00 83.69 73 ILE A CA 1
ATOM 573 C C . ILE A 1 73 ? -12.946 -5.753 6.080 1.00 83.69 73 ILE A C 1
ATOM 575 O O . ILE A 1 73 ? -12.338 -6.104 5.072 1.00 83.69 73 ILE A O 1
ATOM 579 N N . ILE A 1 74 ? -13.981 -4.915 6.031 1.00 84.81 74 ILE A N 1
ATOM 580 C CA . ILE A 1 74 ? -14.575 -4.460 4.767 1.00 84.81 74 ILE A CA 1
ATOM 581 C C . ILE A 1 74 ? -13.779 -3.305 4.153 1.00 84.81 74 ILE A C 1
ATOM 583 O O . ILE A 1 74 ? -13.636 -3.238 2.936 1.00 84.81 74 ILE A O 1
ATOM 587 N N . GLY A 1 75 ? -13.265 -2.387 4.971 1.00 81.81 75 GLY A N 1
ATOM 588 C CA . GLY A 1 75 ? -12.579 -1.188 4.497 1.00 81.81 75 GLY A CA 1
ATOM 589 C C . GLY A 1 75 ? -11.070 -1.371 4.384 1.00 81.81 75 GLY A C 1
ATOM 590 O O . GLY A 1 75 ? -10.483 -1.169 3.322 1.00 81.81 75 GLY A O 1
ATOM 591 N N . LEU A 1 76 ? -10.420 -1.745 5.486 1.00 81.75 76 LEU A N 1
ATOM 592 C CA . LEU A 1 76 ? -8.964 -1.653 5.597 1.00 81.75 76 LEU A CA 1
ATOM 593 C C . LEU A 1 76 ? -8.231 -2.832 4.941 1.00 81.75 76 LEU A C 1
ATOM 595 O O . LEU A 1 76 ? -7.228 -2.612 4.260 1.00 81.75 76 LEU A O 1
ATOM 599 N N . ILE A 1 77 ? -8.728 -4.065 5.105 1.00 87.38 77 ILE A N 1
ATOM 600 C CA . ILE A 1 77 ? -8.120 -5.263 4.499 1.00 87.38 77 ILE A CA 1
ATOM 601 C C . ILE A 1 77 ? -7.960 -5.120 2.979 1.00 87.38 77 ILE A C 1
ATOM 603 O O . ILE A 1 77 ? -6.817 -5.208 2.519 1.00 87.38 77 ILE A O 1
ATOM 607 N N . PRO A 1 78 ? -9.019 -4.856 2.182 1.00 88.62 78 PRO A N 1
ATOM 608 C CA . PRO A 1 78 ? -8.869 -4.803 0.731 1.00 88.62 78 PRO A CA 1
ATOM 609 C C . PRO A 1 78 ? -7.916 -3.689 0.299 1.00 88.62 78 PRO A C 1
ATOM 611 O O . PRO A 1 78 ? -7.086 -3.904 -0.580 1.00 88.62 78 PRO A O 1
ATOM 614 N N . VAL A 1 79 ? -7.952 -2.522 0.951 1.00 85.38 79 VAL A N 1
ATOM 615 C CA . VAL A 1 79 ? -7.025 -1.416 0.653 1.00 85.38 79 VAL A CA 1
ATOM 616 C C . VAL A 1 79 ? -5.571 -1.838 0.877 1.00 85.38 79 VAL A C 1
ATOM 618 O O . VAL A 1 79 ? -4.706 -1.550 0.045 1.00 85.38 79 VAL A O 1
ATOM 621 N N . CYS A 1 80 ? -5.288 -2.549 1.970 1.00 87.19 80 CYS A N 1
ATOM 622 C CA . CYS A 1 80 ? -3.952 -3.061 2.249 1.00 87.19 80 CYS A CA 1
ATOM 623 C C . CYS A 1 80 ? -3.518 -4.163 1.272 1.00 87.19 80 CYS A C 1
ATOM 625 O O . CYS A 1 80 ? -2.350 -4.175 0.878 1.00 87.19 80 CYS A O 1
ATOM 627 N N . GLU A 1 81 ? -4.422 -5.048 0.846 1.00 89.69 81 GLU A N 1
ATOM 628 C CA . GLU A 1 81 ? -4.121 -6.077 -0.159 1.00 89.69 81 GLU A CA 1
ATOM 629 C C . GLU A 1 81 ? -3.847 -5.477 -1.541 1.00 89.69 81 GLU A C 1
ATOM 631 O O . GLU A 1 81 ? -2.865 -5.842 -2.193 1.00 89.69 81 GLU A O 1
ATOM 636 N N . TYR A 1 82 ? -4.651 -4.500 -1.970 1.00 87.00 82 TYR A N 1
ATOM 637 C CA . TYR A 1 82 ? -4.402 -3.757 -3.205 1.00 87.00 82 TYR A CA 1
ATOM 638 C C . TYR A 1 82 ? -3.073 -3.002 -3.143 1.00 87.00 82 TYR A C 1
ATOM 640 O O . TYR A 1 82 ? -2.289 -3.065 -4.092 1.00 87.00 82 TYR A O 1
ATOM 648 N N . GLY A 1 83 ? -2.780 -2.340 -2.020 1.00 85.38 83 GLY A N 1
ATOM 649 C CA . GLY A 1 83 ? -1.503 -1.662 -1.800 1.00 85.38 83 GLY A CA 1
ATOM 650 C C . GLY A 1 83 ? -0.308 -2.604 -1.942 1.00 85.38 83 GLY A C 1
ATOM 651 O O . GLY A 1 83 ? 0.655 -2.287 -2.643 1.00 85.38 83 GLY A O 1
ATOM 652 N N . GLU A 1 84 ? -0.394 -3.796 -1.355 1.00 89.06 84 GLU A N 1
ATOM 653 C CA . GLU A 1 84 ? 0.654 -4.812 -1.439 1.00 89.06 84 GLU A CA 1
ATOM 654 C C . GLU A 1 84 ? 0.804 -5.396 -2.846 1.00 89.06 84 GLU A C 1
ATOM 656 O O . GLU A 1 84 ? 1.926 -5.519 -3.341 1.00 89.06 84 GLU A O 1
ATOM 661 N N . SER A 1 85 ? -0.307 -5.670 -3.532 1.00 88.25 85 SER A N 1
ATOM 662 C CA . SER A 1 85 ? -0.298 -6.114 -4.927 1.00 88.25 85 SER A CA 1
ATOM 663 C C . SER A 1 85 ? 0.377 -5.082 -5.838 1.00 88.25 85 SER A C 1
ATOM 665 O O . SER A 1 85 ? 1.257 -5.431 -6.625 1.00 88.25 85 SER A O 1
ATOM 667 N N . MET A 1 86 ? 0.072 -3.787 -5.677 1.00 84.62 86 MET A N 1
ATOM 668 C CA . MET A 1 86 ? 0.727 -2.712 -6.437 1.00 84.62 86 MET A CA 1
ATOM 669 C C . MET A 1 86 ? 2.241 -2.659 -6.191 1.00 84.62 86 MET A C 1
ATOM 671 O O . MET A 1 86 ? 3.018 -2.482 -7.136 1.00 84.62 86 MET A O 1
ATOM 675 N N . VAL A 1 87 ? 2.677 -2.839 -4.938 1.00 85.62 87 VAL A N 1
ATOM 676 C CA . VAL A 1 87 ? 4.105 -2.936 -4.589 1.00 85.62 87 VAL A CA 1
ATOM 677 C C . VAL A 1 87 ? 4.741 -4.151 -5.270 1.00 85.62 87 VAL A C 1
ATOM 679 O O . VAL A 1 87 ? 5.818 -4.028 -5.859 1.00 85.62 87 VAL A O 1
ATOM 682 N N . GLY A 1 88 ? 4.079 -5.308 -5.215 1.00 87.62 88 GLY A N 1
ATOM 683 C CA . GLY A 1 88 ? 4.539 -6.556 -5.821 1.00 87.62 88 GLY A CA 1
ATOM 684 C C . GLY A 1 88 ? 4.710 -6.443 -7.335 1.00 87.62 88 GLY A C 1
ATOM 685 O O . GLY A 1 88 ? 5.788 -6.733 -7.850 1.00 87.62 88 GLY A O 1
ATOM 686 N N . GLN A 1 89 ? 3.698 -5.931 -8.039 1.00 85.88 89 GLN A N 1
ATOM 687 C CA . GLN A 1 89 ? 3.740 -5.742 -9.493 1.00 85.88 89 GLN A CA 1
ATOM 688 C C . GLN A 1 89 ? 4.847 -4.772 -9.920 1.00 85.88 89 GLN A C 1
ATOM 690 O O . GLN A 1 89 ? 5.541 -5.010 -10.907 1.00 85.88 89 GLN A O 1
ATOM 695 N N . ARG A 1 90 ? 5.081 -3.698 -9.154 1.00 82.69 90 ARG A N 1
ATOM 696 C CA . ARG A 1 90 ? 6.192 -2.768 -9.413 1.00 82.69 90 ARG A CA 1
ATOM 697 C C . ARG A 1 90 ? 7.557 -3.417 -9.253 1.00 82.69 90 ARG A C 1
ATOM 699 O O . ARG A 1 90 ? 8.416 -3.220 -10.109 1.00 82.69 90 ARG A O 1
ATOM 706 N N . ARG A 1 91 ? 7.756 -4.186 -8.181 1.00 85.81 91 ARG A N 1
ATOM 707 C CA . ARG A 1 91 ? 8.999 -4.941 -7.978 1.00 85.81 91 ARG A CA 1
ATOM 708 C C . ARG A 1 91 ? 9.199 -5.956 -9.098 1.00 85.81 91 ARG A C 1
ATOM 710 O O . ARG A 1 91 ? 10.285 -6.013 -9.654 1.00 85.81 91 ARG A O 1
ATOM 717 N N . GLY A 1 92 ? 8.142 -6.668 -9.489 1.00 87.62 92 GLY A N 1
ATOM 718 C CA . GLY A 1 92 ? 8.163 -7.586 -10.627 1.00 87.62 92 GLY A CA 1
ATOM 719 C C . GLY A 1 92 ? 8.571 -6.895 -11.928 1.00 87.62 92 GLY A C 1
ATOM 720 O O . GLY A 1 92 ? 9.460 -7.380 -12.624 1.00 87.62 92 GLY A O 1
ATOM 721 N N . LEU A 1 93 ? 8.002 -5.719 -12.217 1.00 84.88 93 LEU A N 1
ATOM 722 C CA . LEU A 1 93 ? 8.391 -4.906 -13.370 1.00 84.88 93 LEU A CA 1
ATOM 723 C C . LEU A 1 93 ? 9.867 -4.506 -13.299 1.00 84.88 93 LEU A C 1
ATOM 725 O O . LEU A 1 93 ? 10.585 -4.647 -14.282 1.00 84.88 93 LEU A O 1
ATOM 729 N N . GLN A 1 94 ? 10.341 -4.040 -12.145 1.00 85.31 94 GLN A N 1
ATOM 730 C CA . GLN A 1 94 ? 11.740 -3.666 -11.954 1.00 85.31 94 GLN A CA 1
ATOM 731 C C . GLN A 1 94 ? 12.682 -4.855 -12.192 1.00 85.31 94 GLN A C 1
ATOM 733 O O . GLN A 1 94 ? 13.678 -4.722 -12.903 1.00 85.31 94 GLN A O 1
ATOM 738 N N . THR A 1 95 ? 12.350 -6.021 -11.640 1.00 88.81 95 THR A N 1
ATOM 739 C CA . THR A 1 95 ? 13.102 -7.264 -11.823 1.00 88.81 95 THR A CA 1
ATOM 740 C C . THR A 1 95 ? 13.123 -7.689 -13.293 1.00 88.81 95 THR A C 1
ATOM 742 O O . THR A 1 95 ? 14.189 -7.985 -13.827 1.00 88.81 95 THR A O 1
ATOM 745 N N . ALA A 1 96 ? 11.981 -7.639 -13.983 1.00 86.69 96 ALA A N 1
ATOM 746 C CA . ALA A 1 96 ? 11.890 -7.949 -15.410 1.00 86.69 96 ALA A CA 1
ATOM 747 C C . ALA A 1 96 ? 12.675 -6.955 -16.285 1.00 86.69 96 ALA A C 1
ATOM 749 O O . ALA A 1 96 ? 13.285 -7.337 -17.285 1.00 86.69 96 ALA A O 1
ATOM 750 N N . MET A 1 97 ? 12.693 -5.673 -15.906 1.00 85.56 97 MET A N 1
ATOM 751 C CA . MET A 1 97 ? 13.503 -4.661 -16.584 1.00 85.56 97 MET A CA 1
ATOM 752 C C . MET A 1 97 ? 14.997 -4.937 -16.383 1.00 85.56 97 MET A C 1
ATOM 754 O O . MET A 1 97 ? 15.752 -4.833 -17.347 1.00 85.56 97 MET A O 1
ATOM 758 N N . TYR A 1 98 ? 15.410 -5.342 -15.177 1.00 86.88 98 TYR A N 1
ATOM 759 C CA . TYR A 1 98 ? 16.799 -5.669 -14.849 1.00 86.88 98 TYR A CA 1
ATOM 760 C C . TYR A 1 98 ? 17.313 -6.913 -15.586 1.00 86.88 98 TYR A C 1
ATOM 762 O O . TYR A 1 98 ? 18.386 -6.851 -16.174 1.00 86.88 98 TYR A O 1
ATOM 770 N N . PHE A 1 99 ? 16.541 -8.002 -15.639 1.00 88.94 99 PHE A N 1
ATOM 771 C CA . PHE A 1 99 ? 16.934 -9.250 -16.317 1.00 88.94 99 PHE A CA 1
ATOM 772 C C . PHE A 1 99 ? 16.709 -9.250 -17.840 1.00 88.94 99 PHE A C 1
ATOM 774 O O . PHE A 1 99 ? 16.720 -10.300 -18.476 1.00 88.94 99 PHE A O 1
ATOM 781 N N . GLY A 1 100 ? 16.490 -8.082 -18.444 1.00 86.31 100 GLY A N 1
ATOM 782 C CA . GLY A 1 100 ? 16.372 -7.967 -19.895 1.00 86.31 100 GLY A CA 1
ATOM 783 C C . GLY A 1 100 ? 17.673 -8.253 -20.647 1.00 86.31 100 GLY A C 1
ATOM 784 O O . GLY A 1 100 ? 18.755 -8.152 -20.068 1.00 86.31 100 GLY A O 1
ATOM 785 N N . PRO A 1 101 ? 17.598 -8.513 -21.961 1.00 88.31 101 PRO A N 1
ATOM 786 C CA . PRO A 1 101 ? 18.768 -8.702 -22.812 1.00 88.31 101 PRO A CA 1
ATOM 787 C C . PRO A 1 101 ? 19.425 -7.350 -23.155 1.00 88.31 101 PRO A C 1
ATOM 789 O O . PRO A 1 101 ? 19.433 -6.909 -24.301 1.00 88.31 101 PRO A O 1
ATOM 792 N N . TRP A 1 102 ? 19.983 -6.662 -22.150 1.00 88.31 102 TRP A N 1
ATOM 793 C CA . TRP A 1 102 ? 20.558 -5.316 -22.297 1.00 88.31 102 TRP A CA 1
ATOM 794 C C . TRP A 1 102 ? 21.587 -5.232 -23.423 1.00 88.31 102 TRP A C 1
ATOM 796 O O . TRP A 1 102 ? 21.595 -4.255 -24.160 1.00 88.31 102 TRP A O 1
ATOM 806 N N . LEU A 1 103 ? 22.430 -6.254 -23.570 1.00 89.62 103 LEU A N 1
ATOM 807 C CA . LEU A 1 103 ? 23.514 -6.280 -24.554 1.00 89.62 103 LEU A CA 1
ATOM 808 C C . LEU A 1 103 ? 23.026 -6.463 -25.999 1.00 89.62 103 LEU A C 1
ATOM 810 O O . LEU A 1 103 ? 23.710 -6.038 -26.924 1.00 89.62 103 LEU A O 1
ATOM 814 N N . GLU A 1 104 ? 21.853 -7.066 -26.193 1.00 90.50 104 GLU A N 1
ATOM 815 C CA . GLU A 1 104 ? 21.283 -7.356 -27.517 1.00 90.50 104 G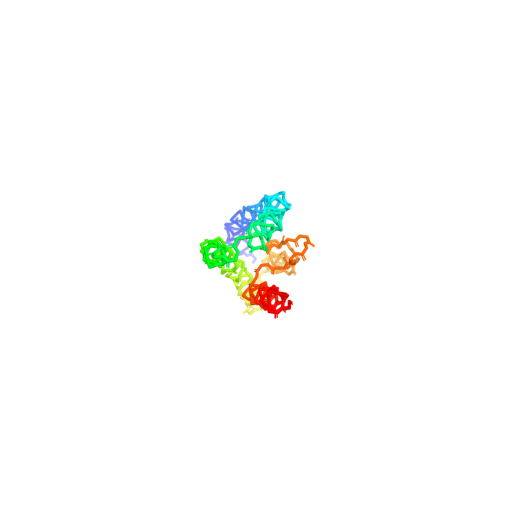LU A CA 1
ATOM 816 C C . GLU A 1 104 ? 20.359 -6.226 -28.003 1.00 90.50 104 GLU A C 1
ATOM 818 O O . GLU A 1 104 ? 20.057 -6.109 -29.192 1.00 90.50 104 GLU A O 1
ATOM 823 N N . GLU A 1 105 ? 19.906 -5.372 -27.083 1.00 85.75 105 GLU A N 1
ATOM 824 C CA . GLU A 1 105 ? 19.004 -4.263 -27.370 1.00 85.75 105 GLU A CA 1
ATOM 825 C C . GLU A 1 105 ? 19.740 -3.029 -27.924 1.00 85.75 105 GLU A C 1
ATOM 827 O O . GLU A 1 105 ? 20.830 -2.677 -27.469 1.00 85.75 105 GLU A O 1
ATOM 832 N N . PRO A 1 106 ? 19.130 -2.274 -28.857 1.00 89.56 106 PRO A N 1
ATOM 833 C CA . PRO A 1 106 ? 19.692 -1.003 -29.300 1.00 89.56 106 PRO A CA 1
ATOM 834 C C . PRO A 1 106 ? 19.681 0.035 -28.165 1.00 89.56 106 PRO A C 1
ATOM 836 O O . PRO A 1 106 ? 18.760 0.070 -27.346 1.00 89.56 106 PRO A O 1
ATOM 839 N N . VAL A 1 107 ? 20.631 0.981 -28.185 1.00 88.56 107 VAL A N 1
ATOM 840 C CA . VAL A 1 107 ? 20.798 2.033 -27.151 1.00 88.56 107 VAL A CA 1
ATOM 841 C C . VAL A 1 107 ? 19.494 2.781 -26.828 1.00 88.56 107 VAL A C 1
ATOM 843 O O . VAL A 1 107 ? 19.234 3.131 -25.678 1.00 88.56 107 VAL A O 1
ATOM 846 N N . ARG A 1 108 ? 18.625 3.015 -27.824 1.00 85.69 108 ARG A N 1
ATOM 847 C CA . ARG A 1 108 ? 17.317 3.663 -27.613 1.00 85.69 108 ARG A CA 1
ATOM 848 C C . ARG A 1 108 ? 16.385 2.828 -26.723 1.00 85.69 108 ARG A C 1
ATOM 850 O O . ARG A 1 108 ? 15.690 3.403 -25.890 1.00 85.69 108 ARG A O 1
ATOM 857 N N . MET A 1 109 ? 16.376 1.503 -26.881 1.00 85.19 109 MET A N 1
ATOM 858 C CA . MET A 1 109 ? 15.578 0.604 -26.041 1.00 85.19 109 MET A CA 1
ATOM 859 C C . MET A 1 109 ? 16.155 0.489 -24.636 1.00 85.19 109 MET A C 1
ATOM 861 O O . MET A 1 109 ? 15.405 0.653 -23.676 1.00 85.19 109 MET A O 1
ATOM 865 N N . GLN A 1 110 ? 17.479 0.356 -24.517 1.00 88.50 110 GLN A N 1
ATOM 866 C CA . GLN A 1 110 ? 18.171 0.368 -23.226 1.00 88.5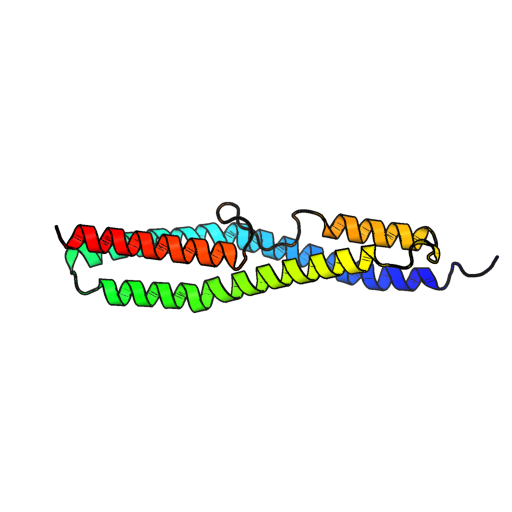0 110 GLN A CA 1
ATOM 867 C C . GLN A 1 110 ? 17.838 1.635 -22.422 1.00 88.50 110 GLN A C 1
ATOM 869 O O . GLN A 1 110 ? 17.487 1.558 -21.247 1.00 88.50 110 GLN A O 1
ATOM 874 N N . ARG A 1 111 ? 17.873 2.816 -23.061 1.00 87.88 111 ARG A N 1
ATOM 875 C CA . ARG A 1 111 ? 17.487 4.087 -22.422 1.00 87.88 111 ARG A CA 1
ATOM 876 C C . ARG A 1 111 ? 16.031 4.087 -21.966 1.00 87.88 111 ARG A C 1
ATOM 878 O O . ARG A 1 111 ? 15.751 4.505 -20.849 1.00 87.88 111 ARG A O 1
ATOM 885 N N . GLY A 1 112 ? 15.108 3.602 -22.796 1.00 85.12 112 GLY A N 1
ATOM 886 C CA . GLY A 1 112 ? 13.696 3.498 -22.423 1.00 85.12 112 GLY A CA 1
ATOM 887 C C . GLY A 1 112 ? 13.470 2.564 -21.230 1.00 85.12 112 GLY A C 1
ATOM 888 O O . GLY A 1 112 ? 12.802 2.939 -20.268 1.00 85.12 112 GLY A O 1
ATOM 889 N N . ARG A 1 113 ? 14.099 1.386 -21.249 1.00 86.56 113 ARG A N 1
ATOM 890 C CA . ARG A 1 113 ? 14.095 0.402 -20.158 1.00 86.56 113 ARG A CA 1
ATOM 891 C C . ARG A 1 113 ? 14.658 1.000 -18.864 1.00 86.56 113 ARG A C 1
ATOM 893 O O . ARG A 1 113 ? 14.038 0.863 -17.812 1.00 86.56 113 ARG A O 1
ATOM 900 N N . LEU A 1 114 ? 15.762 1.747 -18.949 1.00 86.69 114 LEU A N 1
ATOM 901 C CA . LEU A 1 114 ? 16.336 2.492 -17.824 1.00 86.69 114 LEU A CA 1
ATOM 902 C C . LEU A 1 114 ? 15.357 3.543 -17.277 1.00 86.69 114 LEU A C 1
ATOM 904 O O . LEU A 1 114 ? 15.147 3.610 -16.069 1.00 86.69 114 LEU A O 1
ATOM 908 N N . CYS A 1 115 ? 14.713 4.333 -18.141 1.00 84.75 115 CYS A N 1
ATOM 909 C CA . CYS A 1 115 ? 13.709 5.312 -17.721 1.00 84.75 115 CYS A CA 1
ATOM 910 C C . CYS A 1 115 ? 12.527 4.648 -17.001 1.00 84.75 115 CYS A C 1
ATOM 912 O O . CYS A 1 115 ? 12.081 5.151 -15.969 1.00 84.75 115 CYS A O 1
ATOM 914 N N . PHE A 1 116 ? 12.044 3.506 -17.495 1.00 82.69 116 PHE A N 1
ATOM 915 C CA . PHE A 1 116 ? 10.978 2.751 -16.837 1.00 82.69 116 PHE A CA 1
ATOM 916 C C . PHE A 1 116 ? 11.420 2.152 -15.502 1.00 82.69 116 PHE A C 1
ATOM 918 O O . PHE A 1 116 ? 10.674 2.238 -14.524 1.00 82.69 116 PHE A O 1
ATOM 925 N N . ALA A 1 117 ? 12.640 1.617 -15.429 1.00 83.62 117 ALA A N 1
ATOM 926 C CA . ALA A 1 117 ? 13.222 1.125 -14.188 1.00 83.62 117 ALA A CA 1
ATOM 927 C C . ALA A 1 117 ? 13.337 2.252 -13.146 1.00 83.62 117 ALA A C 1
ATOM 929 O O . ALA A 1 117 ? 12.856 2.104 -12.023 1.00 83.62 117 ALA A O 1
ATOM 930 N N . LEU A 1 118 ? 13.857 3.422 -13.527 1.00 83.31 118 LEU A N 1
ATOM 931 C CA . LEU A 1 118 ? 13.950 4.596 -12.652 1.00 83.31 118 LEU A CA 1
ATOM 932 C C . LEU A 1 118 ? 12.568 5.098 -12.205 1.00 83.31 118 LEU A C 1
ATOM 934 O O . LEU A 1 118 ? 12.368 5.398 -11.027 1.00 83.31 118 LEU A O 1
ATOM 938 N N . ALA A 1 119 ? 11.587 5.131 -13.110 1.00 78.31 119 ALA A N 1
ATOM 939 C CA . ALA A 1 119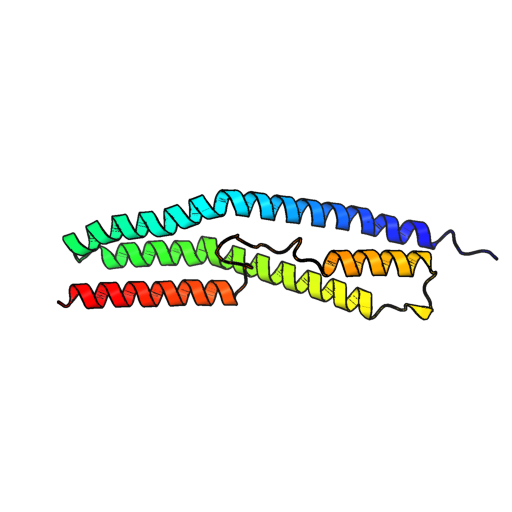 ? 10.211 5.503 -12.778 1.00 78.31 119 ALA A CA 1
ATOM 940 C C . ALA A 1 119 ? 9.552 4.514 -11.795 1.00 78.31 119 ALA A C 1
ATOM 942 O O . ALA A 1 119 ? 8.727 4.914 -10.965 1.00 78.31 119 ALA A O 1
ATOM 943 N N . SER A 1 120 ? 9.930 3.233 -11.860 1.00 77.31 120 SER A N 1
ATOM 944 C CA . SER A 1 120 ? 9.465 2.192 -10.936 1.00 77.31 120 SER A CA 1
ATOM 945 C C . SER A 1 120 ? 10.147 2.244 -9.558 1.00 77.31 120 SER A C 1
ATOM 947 O O . SER A 1 120 ? 9.514 1.900 -8.562 1.00 77.31 120 SER A O 1
ATOM 949 N N . TYR A 1 121 ? 11.381 2.759 -9.476 1.00 74.62 121 TYR A N 1
ATOM 950 C CA . TYR A 1 121 ? 12.185 2.814 -8.245 1.00 74.62 121 TYR A CA 1
ATOM 951 C C . TYR A 1 121 ? 11.705 3.876 -7.233 1.00 74.62 121 TYR A C 1
ATOM 953 O O . TYR A 1 121 ? 11.972 3.786 -6.035 1.00 74.62 121 TYR A O 1
ATOM 961 N N . GLY A 1 122 ? 10.993 4.913 -7.688 1.00 67.81 122 GLY A N 1
ATOM 962 C CA . GLY A 1 122 ? 10.572 6.027 -6.831 1.00 67.81 122 GLY A CA 1
ATOM 963 C C . GLY A 1 122 ? 9.430 5.700 -5.854 1.00 67.81 122 GLY A C 1
ATOM 964 O O . GLY A 1 122 ? 8.626 4.804 -6.094 1.00 67.81 122 GLY A O 1
ATOM 965 N N . LYS A 1 123 ? 9.268 6.526 -4.802 1.00 62.72 123 LYS A N 1
ATOM 966 C CA . LYS A 1 123 ? 8.140 6.519 -3.825 1.00 62.72 123 LYS A CA 1
ATOM 967 C C . LYS A 1 123 ? 6.755 6.844 -4.430 1.00 62.72 123 LYS A C 1
ATOM 969 O O . LYS A 1 123 ? 5.810 7.173 -3.714 1.00 62.72 123 LYS A O 1
ATOM 974 N N . ARG A 1 124 ? 6.636 6.872 -5.754 1.00 62.53 124 ARG A N 1
ATOM 975 C CA . ARG A 1 124 ? 5.419 7.261 -6.478 1.00 62.53 124 ARG A CA 1
ATOM 976 C C . ARG A 1 124 ? 4.686 5.987 -6.864 1.00 62.53 124 ARG A C 1
ATOM 978 O O . ARG A 1 124 ? 5.347 5.044 -7.246 1.00 62.53 124 ARG A O 1
ATOM 985 N N . GLY A 1 125 ? 3.363 5.948 -6.767 1.00 62.97 125 GLY A N 1
ATOM 986 C CA . GLY A 1 125 ? 2.565 4.792 -7.192 1.00 62.97 125 GLY A CA 1
ATOM 987 C C . GLY A 1 125 ? 2.443 3.637 -6.197 1.00 62.97 125 GLY A C 1
ATOM 988 O O . GLY A 1 125 ? 2.044 2.546 -6.591 1.00 62.97 125 GLY A O 1
ATOM 989 N N . TYR A 1 126 ? 2.752 3.887 -4.926 1.00 75.62 126 TYR A N 1
ATOM 990 C CA . TYR A 1 126 ? 2.265 3.076 -3.815 1.00 75.62 126 TYR A CA 1
ATOM 991 C C . TYR A 1 126 ? 1.069 3.787 -3.188 1.00 75.62 126 TYR A C 1
ATOM 993 O O . TYR A 1 126 ? 1.050 5.022 -3.122 1.00 75.62 126 TYR A O 1
ATOM 1001 N N . LEU A 1 127 ? 0.105 3.019 -2.691 1.00 75.81 127 LEU A N 1
ATOM 1002 C CA . LEU A 1 127 ? -0.891 3.548 -1.773 1.00 75.81 127 LEU A CA 1
ATOM 1003 C C . LEU A 1 127 ? -0.165 3.874 -0.463 1.00 75.81 127 LEU A C 1
ATOM 1005 O O . LEU A 1 127 ? 0.338 2.982 0.221 1.00 75.81 127 LEU A O 1
ATOM 1009 N N . SER A 1 128 ? -0.053 5.160 -0.138 1.00 77.62 128 SER A N 1
ATOM 1010 C CA . SER A 1 128 ? 0.591 5.618 1.092 1.00 77.62 128 SER A CA 1
ATOM 1011 C C . SER A 1 128 ? -0.154 6.793 1.705 1.00 77.62 128 SER A C 1
ATOM 1013 O O . SER A 1 128 ? -0.459 7.752 0.993 1.00 77.62 128 SER A O 1
ATOM 1015 N N . GLY A 1 129 ? -0.365 6.743 3.017 1.00 73.94 129 GLY A N 1
ATOM 1016 C CA . GLY A 1 129 ? -0.875 7.850 3.815 1.00 73.94 129 GLY A CA 1
ATOM 1017 C C . GLY A 1 129 ? 0.241 8.671 4.469 1.00 73.94 129 GLY A C 1
ATOM 1018 O O . GLY A 1 129 ? 1.316 8.128 4.736 1.00 73.94 129 GLY A O 1
ATOM 1019 N N . PRO A 1 130 ? -0.007 9.956 4.781 1.00 68.94 130 PRO A N 1
ATOM 1020 C CA . PRO A 1 130 ? 0.959 10.807 5.483 1.00 68.94 130 PRO A CA 1
ATOM 1021 C C . PRO A 1 130 ? 1.324 10.282 6.880 1.00 68.94 130 PRO A C 1
ATOM 1023 O O . PRO A 1 130 ? 2.456 10.457 7.314 1.00 68.94 130 PRO A O 1
ATOM 1026 N N . ILE A 1 131 ? 0.384 9.615 7.559 1.00 69.88 131 ILE A N 1
ATOM 1027 C CA . ILE A 1 131 ? 0.535 9.161 8.953 1.00 69.88 131 ILE A CA 1
ATOM 1028 C C . ILE A 1 131 ? 0.789 7.650 9.026 1.00 69.88 131 ILE A C 1
ATOM 1030 O O . ILE A 1 131 ? 1.667 7.195 9.751 1.00 69.88 131 ILE A O 1
ATOM 1034 N N . LEU A 1 132 ? 0.050 6.862 8.240 1.00 70.44 132 LEU A N 1
ATOM 1035 C CA . LEU A 1 132 ? 0.118 5.394 8.275 1.00 70.44 132 LEU A CA 1
ATOM 1036 C C . LEU A 1 132 ? 1.273 4.811 7.446 1.00 70.44 132 LEU A C 1
ATOM 1038 O O . LEU A 1 132 ? 1.554 3.616 7.521 1.00 70.44 132 LEU A O 1
ATOM 1042 N N . GLY A 1 133 ? 1.944 5.634 6.636 1.00 77.81 133 GLY A N 1
ATOM 1043 C CA . GLY A 1 133 ? 2.962 5.163 5.706 1.00 77.81 133 GLY A CA 1
ATOM 1044 C C . GLY A 1 133 ? 2.353 4.356 4.558 1.00 77.81 133 GLY A C 1
ATOM 1045 O O . GLY A 1 133 ? 1.279 4.679 4.057 1.00 77.81 133 GLY A O 1
ATOM 1046 N N . VAL A 1 134 ? 3.062 3.330 4.085 1.00 82.44 134 VAL A N 1
ATOM 1047 C CA . VAL A 1 134 ? 2.615 2.496 2.956 1.00 82.44 134 VAL A CA 1
ATOM 1048 C C . VAL A 1 134 ? 1.533 1.523 3.419 1.00 82.44 134 VAL A C 1
ATOM 1050 O O . VAL A 1 134 ? 1.722 0.807 4.402 1.00 82.44 134 VAL A O 1
ATOM 1053 N N . PHE A 1 135 ? 0.423 1.450 2.688 1.00 84.44 135 PHE A N 1
ATOM 1054 C CA . PHE A 1 135 ? -0.617 0.456 2.930 1.00 84.44 135 PHE A CA 1
ATOM 1055 C C . PHE A 1 135 ? -0.127 -0.924 2.484 1.00 84.44 135 PHE A C 1
ATOM 1057 O O . PHE A 1 135 ? 0.050 -1.184 1.297 1.00 84.44 135 PHE A O 1
ATOM 1064 N N . CYS A 1 136 ? 0.128 -1.796 3.455 1.00 87.75 136 CYS A N 1
ATOM 1065 C CA . CYS A 1 136 ? 0.558 -3.178 3.253 1.00 87.75 136 CYS A CA 1
ATOM 1066 C C . CYS A 1 136 ? 0.068 -4.044 4.420 1.00 87.75 136 CYS A C 1
ATOM 1068 O O . CYS A 1 136 ? -0.327 -3.502 5.460 1.00 87.75 136 CYS A O 1
ATOM 1070 N N . ARG A 1 137 ? 0.148 -5.377 4.303 1.00 87.81 137 ARG A N 1
ATOM 1071 C CA . ARG A 1 137 ? -0.247 -6.297 5.387 1.00 87.81 137 ARG A CA 1
ATOM 1072 C C . ARG A 1 137 ? 0.458 -6.017 6.713 1.00 87.81 137 ARG A C 1
ATOM 1074 O O . ARG A 1 137 ? -0.139 -6.183 7.771 1.00 87.81 137 ARG A O 1
ATOM 1081 N N . ARG A 1 138 ? 1.702 -5.526 6.679 1.00 88.00 138 ARG A N 1
ATOM 1082 C CA . ARG A 1 138 ? 2.434 -5.138 7.897 1.00 88.00 138 ARG A CA 1
ATOM 1083 C C . ARG A 1 138 ? 1.776 -3.955 8.612 1.00 88.00 138 ARG A C 1
ATOM 1085 O O . ARG A 1 138 ? 1.657 -3.969 9.832 1.00 88.00 138 ARG A O 1
ATOM 1092 N N . THR A 1 139 ? 1.333 -2.952 7.859 1.00 85.31 139 THR A N 1
ATOM 1093 C CA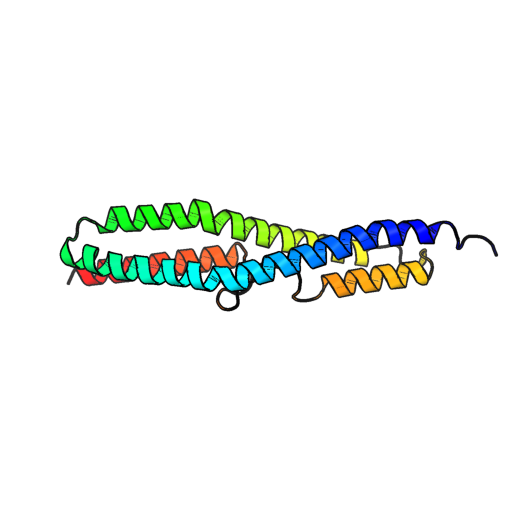 . THR A 1 139 ? 0.629 -1.783 8.404 1.00 85.31 139 THR A CA 1
ATOM 1094 C C . THR A 1 139 ? -0.732 -2.187 8.963 1.00 85.31 139 THR A C 1
ATOM 1096 O O . THR A 1 139 ? -1.067 -1.781 10.070 1.00 85.31 139 THR A O 1
ATOM 1099 N N . LEU A 1 140 ? -1.466 -3.056 8.259 1.00 86.50 140 LEU A N 1
ATOM 1100 C CA . LEU A 1 140 ? -2.714 -3.645 8.754 1.00 86.50 140 LEU A CA 1
ATOM 1101 C C . LEU A 1 140 ? -2.504 -4.371 10.091 1.00 86.50 140 LEU A C 1
ATOM 1103 O O . LEU A 1 140 ? -3.216 -4.098 11.053 1.00 86.50 140 LEU A O 1
ATOM 1107 N N . GLY A 1 141 ? -1.496 -5.245 10.176 1.00 86.94 141 GLY A N 1
ATOM 1108 C CA . GLY A 1 141 ? -1.170 -5.965 11.408 1.00 86.94 141 GLY A CA 1
ATOM 1109 C C . GLY A 1 141 ? -0.837 -5.027 12.570 1.00 86.94 141 GLY A C 1
ATOM 1110 O O . GLY A 1 141 ? -1.301 -5.243 13.686 1.00 86.94 141 GLY A O 1
ATOM 1111 N N . ASN A 1 142 ? -0.103 -3.942 12.307 1.00 86.44 142 ASN A N 1
ATOM 1112 C CA . ASN A 1 142 ? 0.186 -2.924 13.318 1.00 86.44 142 ASN A CA 1
ATOM 1113 C C . ASN A 1 142 ? -1.082 -2.205 13.802 1.00 86.44 142 ASN A C 1
ATOM 1115 O O . ASN A 1 142 ? -1.226 -1.998 15.004 1.00 86.44 142 ASN A O 1
ATOM 1119 N N . ILE A 1 143 ? -1.994 -1.846 12.892 1.00 82.81 143 ILE A N 1
ATOM 1120 C CA . ILE A 1 143 ? -3.264 -1.187 13.235 1.00 82.81 143 ILE A CA 1
ATOM 1121 C C . ILE A 1 143 ? -4.126 -2.115 14.096 1.00 82.81 143 ILE A C 1
ATOM 1123 O O . ILE A 1 143 ? -4.590 -1.707 15.157 1.00 82.81 143 ILE A O 1
ATOM 1127 N N . VAL A 1 144 ? -4.277 -3.380 13.694 1.00 84.94 144 VAL A N 1
ATOM 1128 C CA . VAL A 1 144 ? -5.032 -4.386 14.460 1.00 84.94 144 VAL A CA 1
ATOM 1129 C C . VAL A 1 144 ? -4.411 -4.602 15.842 1.00 84.94 144 VAL A C 1
ATOM 1131 O O . VAL A 1 144 ? -5.124 -4.643 16.841 1.00 84.94 144 VAL A O 1
ATOM 1134 N N . LEU A 1 145 ? -3.082 -4.681 15.935 1.00 86.56 145 LEU A N 1
ATOM 1135 C CA . LEU A 1 145 ? -2.395 -4.833 17.217 1.00 86.56 145 LEU A CA 1
ATOM 1136 C C . LEU A 1 145 ? -2.600 -3.617 18.132 1.00 86.56 145 LEU A C 1
ATOM 1138 O O . LEU A 1 145 ? -2.824 -3.782 19.330 1.00 86.56 145 LEU A O 1
ATOM 1142 N N . GLN A 1 146 ? -2.509 -2.398 17.592 1.00 83.00 146 GLN A N 1
ATOM 1143 C CA . GLN A 1 146 ? -2.773 -1.175 18.356 1.00 83.00 146 GLN A CA 1
ATOM 1144 C C . GLN A 1 146 ? -4.224 -1.119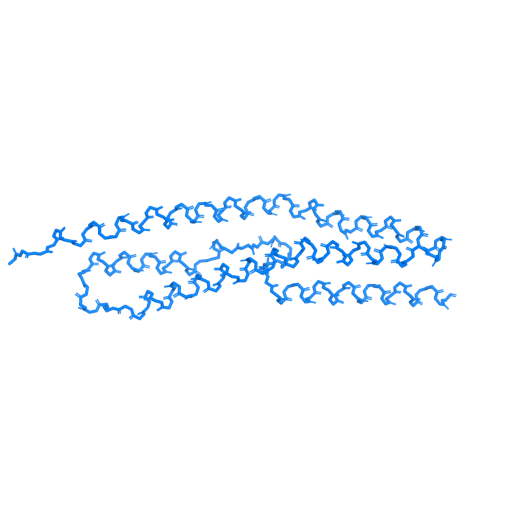 18.836 1.00 83.00 146 GLN A C 1
ATOM 1146 O O . GLN A 1 146 ? -4.466 -0.762 19.986 1.00 83.00 146 GLN A O 1
ATOM 1151 N N . TRP A 1 147 ? -5.161 -1.546 17.993 1.00 79.50 147 TRP A N 1
ATOM 1152 C CA . TRP A 1 147 ? -6.570 -1.660 18.342 1.00 79.50 147 TRP A CA 1
ATOM 1153 C C . TRP A 1 147 ? -6.813 -2.634 19.504 1.00 79.50 147 TRP A C 1
ATOM 1155 O O . TRP A 1 147 ? -7.457 -2.274 20.486 1.00 79.50 147 TRP A O 1
ATOM 1165 N N . PHE A 1 148 ? -6.233 -3.837 19.457 1.00 83.00 148 PHE A N 1
ATOM 1166 C CA . PHE A 1 148 ? -6.343 -4.802 20.558 1.00 83.00 148 PHE A CA 1
ATOM 1167 C C . PHE A 1 148 ? -5.741 -4.280 21.864 1.00 83.00 148 PHE A C 1
ATOM 1169 O O . PHE A 1 148 ? -6.345 -4.439 22.922 1.00 83.00 148 PHE A O 1
ATOM 1176 N N . LYS A 1 149 ? -4.576 -3.623 21.804 1.00 83.38 149 LYS A N 1
ATOM 1177 C CA . LYS A 1 149 ? -3.959 -2.999 22.987 1.00 83.38 149 LYS A CA 1
ATOM 1178 C C . LYS A 1 149 ? -4.854 -1.922 23.593 1.00 83.38 149 LYS A C 1
ATOM 1180 O O . LYS A 1 149 ? -4.936 -1.816 24.812 1.00 83.38 149 LYS A O 1
ATOM 1185 N N . PHE A 1 150 ? -5.516 -1.139 22.747 1.00 80.75 150 PHE A N 1
ATOM 1186 C CA . PHE A 1 150 ? -6.472 -0.131 23.181 1.00 80.75 150 PHE A CA 1
ATOM 1187 C C . PHE A 1 150 ? -7.692 -0.766 23.860 1.00 80.75 150 PHE A C 1
ATOM 1189 O O . PHE A 1 150 ? -8.012 -0.388 24.982 1.00 80.75 150 PHE A O 1
ATOM 1196 N N . LEU A 1 151 ? -8.308 -1.786 23.251 1.00 77.44 151 LEU A N 1
ATOM 1197 C CA . LEU A 1 151 ? -9.415 -2.527 23.869 1.00 77.44 151 LEU A CA 1
ATOM 1198 C C . LEU A 1 151 ? -9.026 -3.139 25.220 1.00 77.44 151 LEU A C 1
ATOM 1200 O O . LEU A 1 151 ? -9.778 -3.032 26.183 1.00 77.44 151 LEU A O 1
ATOM 1204 N N . GLN A 1 152 ? -7.837 -3.735 25.318 1.00 82.75 152 GLN A N 1
ATOM 1205 C CA . GLN A 1 152 ? -7.345 -4.299 26.574 1.00 82.75 152 GLN A CA 1
ATOM 1206 C C . GLN A 1 152 ? -7.168 -3.223 27.655 1.00 82.75 152 GLN A C 1
ATOM 1208 O O . GLN A 1 152 ? -7.497 -3.457 28.815 1.00 82.75 152 GLN A O 1
ATOM 1213 N N . ALA A 1 153 ? -6.683 -2.034 27.286 1.00 82.00 153 ALA A N 1
ATOM 1214 C CA . ALA A 1 153 ? -6.586 -0.915 28.217 1.00 82.00 153 ALA A CA 1
ATOM 1215 C C . ALA A 1 153 ? -7.967 -0.464 28.720 1.00 82.00 153 ALA A C 1
ATOM 1217 O O . ALA A 1 153 ? -8.097 -0.163 29.902 1.00 82.00 153 ALA A O 1
ATOM 1218 N N . LEU A 1 154 ? -8.991 -0.466 27.858 1.00 74.88 154 LEU A N 1
ATOM 1219 C CA . LEU A 1 154 ? -10.365 -0.137 28.251 1.00 74.88 154 LEU A CA 1
ATOM 1220 C C . LEU A 1 154 ? -10.957 -1.152 29.225 1.00 74.88 154 LEU A C 1
ATOM 1222 O O . LEU A 1 154 ? -11.494 -0.756 30.256 1.00 74.88 154 LEU A O 1
ATOM 1226 N N . LEU A 1 155 ? -10.808 -2.445 28.937 1.00 76.69 155 LEU A N 1
ATOM 1227 C CA . LEU A 1 155 ? -11.289 -3.508 29.823 1.00 76.69 155 LEU A CA 1
ATOM 1228 C C . LEU A 1 155 ? -10.630 -3.421 31.207 1.00 76.69 155 LEU A C 1
ATOM 1230 O O . LEU A 1 155 ? -11.315 -3.484 32.222 1.00 76.69 155 LEU A O 1
ATOM 1234 N N . ASN A 1 156 ? -9.320 -3.161 31.255 1.00 82.06 156 ASN A N 1
ATOM 1235 C CA . ASN A 1 156 ? -8.592 -2.996 32.515 1.00 82.06 156 ASN A CA 1
ATOM 1236 C C . ASN A 1 156 ? -9.041 -1.770 33.334 1.00 82.06 156 ASN A C 1
ATOM 1238 O O . ASN A 1 156 ? -8.856 -1.754 34.549 1.00 82.06 156 ASN A O 1
ATOM 1242 N N . ILE A 1 157 ? -9.559 -0.719 32.686 1.00 78.75 157 ILE A N 1
ATOM 1243 C CA . ILE A 1 157 ? -10.112 0.452 33.384 1.00 78.75 157 ILE A CA 1
ATOM 1244 C C . ILE A 1 157 ? -11.479 0.112 33.983 1.00 78.75 157 ILE A C 1
ATOM 1246 O O . ILE A 1 157 ? -11.774 0.574 35.076 1.00 78.75 157 ILE A O 1
ATOM 1250 N N . GLN A 1 158 ? -12.284 -0.705 33.302 1.00 69.56 158 GLN A N 1
ATOM 1251 C CA . GLN A 1 158 ? -13.624 -1.085 33.755 1.00 69.56 158 GLN A CA 1
ATOM 1252 C C . GLN A 1 158 ? -13.616 -2.022 34.979 1.00 69.56 158 GLN A C 1
ATOM 1254 O O . GLN A 1 158 ? -14.580 -2.040 35.737 1.00 69.56 158 GLN A O 1
ATOM 1259 N N . GLU A 1 159 ? -12.548 -2.799 35.186 1.00 63.59 159 GLU A N 1
ATOM 1260 C CA . GLU A 1 159 ? -12.390 -3.675 36.362 1.00 63.59 159 GLU A CA 1
ATOM 1261 C C . GLU A 1 159 ? -11.991 -2.931 37.654 1.00 63.59 159 GLU A C 1
ATOM 1263 O O . GLU A 1 159 ? -11.919 -3.556 38.716 1.00 63.59 159 GLU A O 1
ATOM 1268 N N . ARG A 1 160 ? -11.710 -1.622 37.585 1.00 56.81 160 ARG A N 1
ATOM 1269 C CA . ARG A 1 160 ? -11.374 -0.776 38.742 1.00 56.81 160 ARG A CA 1
ATOM 1270 C C . ARG A 1 160 ? -12.553 0.071 39.192 1.00 56.81 160 ARG A C 1
ATOM 1272 O O . ARG A 1 160 ? -12.677 0.225 40.427 1.00 56.81 160 ARG A O 1
#

Organism: NCBI:txid407009

pLDDT: mean 76.88, std 10.25, range [45.19, 90.5]

Radius of gyration: 23.37 Å; chains: 1; bounding box: 47×23×81 Å